Protein AF-A0A960A628-F1 (afdb_monomer)

Foldseek 3Di:
DPDDDDPDDDPVSCVVVVDDDDDPLVVLLVVLVVCVVVVHDPDPPDPPCPPPVVVVVNVCSNVSHDDDDDDDDD

Sequence (74 aa):
MTSSAPAITNLGQLRASGHVHKSLRQELRDNLLAMLRAGEDPWPGLHGFEATVIPQLERAIIAGHDVVLLGERG

Mean predicted aligned error: 5.12 Å

Solvent-accessible surface area (backbone atoms only — not comparable to full-atom values): 5003 Å² total; per-residue (Å²): 132,86,80,74,82,70,90,66,85,49,71,70,54,43,57,72,70,67,63,77,90,70,55,70,65,55,50,55,28,53,52,52,53,50,30,59,73,70,71,46,79,89,56,83,89,69,77,94,31,78,90,59,54,49,61,54,51,54,51,33,42,66,73,62,55,90,84,84,91,83,79,85,79,131

pLDDT: mean 91.41, std 9.25, range [51.31, 98.19]

Secondary structure (DSSP, 8-state):
--PPPPS--SHHHHHHTT-----HHHHHHHHHHHHHHHT--SSTT--S-TTTHHHHHHHHHHHT----------

Structure (mmCIF, N/CA/C/O backbone):
data_AF-A0A960A628-F1
#
_entry.id   AF-A0A960A628-F1
#
loop_
_atom_site.group_P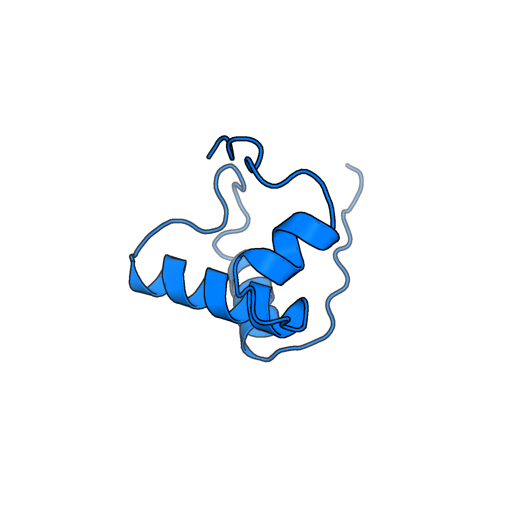DB
_atom_site.id
_atom_site.type_symbol
_atom_site.label_atom_id
_atom_site.label_alt_id
_atom_site.label_comp_id
_atom_site.label_asym_id
_atom_site.label_entity_id
_atom_site.label_seq_id
_atom_site.pdbx_PDB_ins_code
_atom_site.Cartn_x
_atom_site.Cartn_y
_atom_site.Cartn_z
_atom_site.occupancy
_atom_site.B_iso_or_equiv
_atom_site.auth_seq_id
_atom_site.auth_comp_id
_atom_site.auth_asym_id
_atom_site.auth_atom_id
_atom_site.pdbx_PDB_model_num
ATOM 1 N N . MET A 1 1 ? -6.451 5.663 -11.110 1.00 53.09 1 MET A N 1
ATOM 2 C CA . MET A 1 1 ? -7.736 5.495 -10.397 1.00 53.09 1 MET A CA 1
ATOM 3 C C . MET A 1 1 ? -8.053 6.780 -9.647 1.00 53.09 1 MET A C 1
ATOM 5 O O . MET A 1 1 ? -7.277 7.166 -8.786 1.00 53.09 1 MET A O 1
ATOM 9 N N . THR A 1 2 ? -9.139 7.476 -9.976 1.00 51.31 2 THR A N 1
ATOM 10 C CA . THR A 1 2 ? -9.634 8.578 -9.138 1.00 51.31 2 THR A CA 1
ATOM 11 C C . THR A 1 2 ? -10.489 7.971 -8.034 1.00 51.31 2 THR A C 1
ATOM 13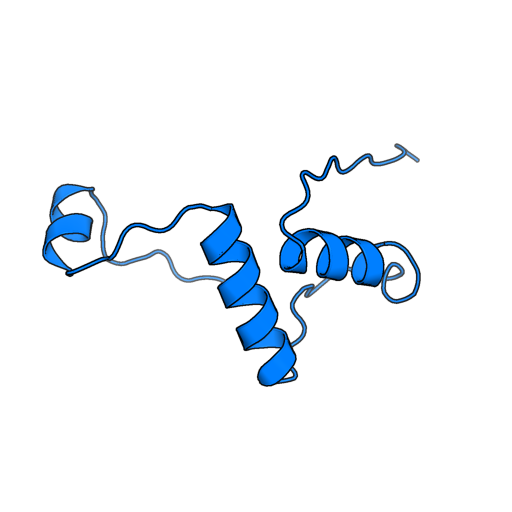 O O . THR A 1 2 ? -11.594 7.505 -8.302 1.00 51.31 2 THR A O 1
ATOM 16 N N . SER A 1 3 ? -9.962 7.908 -6.811 1.00 67.75 3 SER A N 1
ATOM 17 C CA . SER A 1 3 ? -10.759 7.496 -5.654 1.00 67.75 3 SER A CA 1
ATOM 18 C C . SER A 1 3 ? -11.839 8.550 -5.399 1.00 67.75 3 SER A C 1
ATOM 20 O O . SER A 1 3 ? -11.522 9.731 -5.247 1.00 67.75 3 SER A O 1
ATOM 22 N N . SER A 1 4 ? -13.111 8.146 -5.398 1.00 82.62 4 SER A N 1
ATOM 23 C CA . SER A 1 4 ? -14.206 9.016 -4.959 1.00 82.62 4 SER A CA 1
ATOM 24 C C . SER A 1 4 ? -14.069 9.272 -3.462 1.00 82.62 4 SER A C 1
ATOM 26 O O . SER A 1 4 ? -13.732 8.362 -2.703 1.00 82.62 4 SER A O 1
ATOM 28 N N . ALA A 1 5 ? -14.377 10.493 -3.021 1.00 82.81 5 ALA A N 1
ATOM 29 C CA . ALA A 1 5 ? -14.416 10.798 -1.598 1.00 82.81 5 ALA A CA 1
ATOM 30 C C . ALA A 1 5 ? -15.400 9.850 -0.874 1.00 82.81 5 ALA A C 1
ATOM 32 O O . ALA A 1 5 ? -16.484 9.576 -1.408 1.00 82.81 5 ALA A O 1
ATOM 33 N N . PRO A 1 6 ? -15.045 9.330 0.316 1.00 86.31 6 PRO A N 1
ATOM 34 C CA . PRO A 1 6 ? -15.926 8.453 1.076 1.00 86.31 6 PRO A CA 1
ATOM 35 C C . PRO A 1 6 ? -17.147 9.224 1.597 1.00 86.31 6 PRO A C 1
ATOM 37 O O . PRO A 1 6 ? -17.044 10.378 2.002 1.00 86.31 6 PRO A O 1
ATOM 40 N N . ALA A 1 7 ? -18.309 8.564 1.633 1.00 91.25 7 ALA A N 1
ATOM 41 C CA . ALA A 1 7 ? -19.550 9.153 2.153 1.00 91.25 7 ALA A CA 1
ATOM 42 C C . ALA A 1 7 ? -19.535 9.355 3.685 1.00 91.25 7 ALA A C 1
ATOM 44 O O . ALA A 1 7 ? -20.285 10.170 4.217 1.00 91.25 7 ALA A O 1
ATOM 45 N N . ILE A 1 8 ? -18.687 8.604 4.395 1.00 93.69 8 ILE A N 1
ATOM 46 C CA . ILE A 1 8 ? -18.477 8.699 5.844 1.00 93.69 8 ILE A CA 1
ATOM 47 C C . ILE A 1 8 ? -17.530 9.869 6.121 1.00 93.69 8 ILE A C 1
ATOM 49 O O . ILE A 1 8 ? -16.381 9.847 5.687 1.00 93.69 8 ILE A O 1
ATOM 53 N N . THR A 1 9 ? -17.993 10.871 6.868 1.00 94.94 9 THR A N 1
ATOM 54 C CA . THR A 1 9 ? -17.269 12.143 7.051 1.00 94.94 9 THR A CA 1
ATOM 55 C C . THR A 1 9 ? -16.721 12.342 8.460 1.00 94.94 9 THR A C 1
ATOM 57 O O . THR A 1 9 ? -15.973 13.287 8.702 1.00 94.94 9 THR A O 1
ATOM 60 N N . ASN A 1 10 ? -17.070 11.470 9.410 1.00 94.88 10 ASN A N 1
ATOM 61 C CA . ASN A 1 10 ? -16.571 11.552 10.779 1.00 94.88 10 ASN A CA 1
ATOM 62 C C . ASN A 1 10 ? -16.359 10.178 11.429 1.00 94.88 10 ASN A C 1
ATOM 64 O O . ASN A 1 10 ? -16.884 9.154 10.989 1.00 94.88 10 ASN A O 1
ATOM 68 N N . LEU A 1 11 ? -15.603 10.178 12.531 1.00 92.25 11 LEU A N 1
ATOM 69 C CA . LEU A 1 11 ? -15.256 8.968 13.277 1.00 92.25 11 LEU A CA 1
ATOM 70 C C . LEU A 1 11 ? -16.483 8.251 13.862 1.00 92.25 11 LEU A C 1
ATOM 72 O O . LEU A 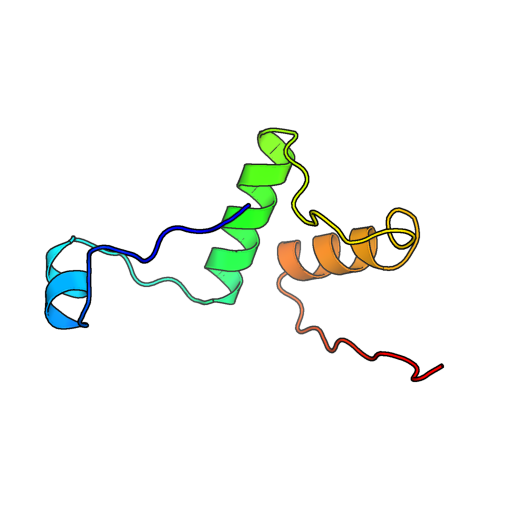1 11 ? -16.489 7.025 13.945 1.00 92.25 11 LEU A O 1
ATOM 76 N N . GLY A 1 12 ? -17.521 8.993 14.260 1.00 94.56 12 GLY A N 1
ATOM 77 C CA . GLY A 1 12 ? -18.761 8.410 14.776 1.00 94.56 12 GLY A CA 1
ATOM 78 C C . GLY A 1 12 ? -19.462 7.555 13.721 1.00 94.56 12 GLY A C 1
ATOM 79 O O . GLY A 1 12 ? -19.795 6.401 13.980 1.00 94.56 12 GLY A O 1
ATOM 80 N N . GLN A 1 13 ? -19.592 8.089 12.507 1.00 95.38 13 GLN A N 1
ATOM 81 C CA . GLN A 1 13 ? -20.139 7.374 11.355 1.00 95.38 13 GLN A CA 1
ATOM 82 C C . GLN A 1 13 ? -19.268 6.175 10.953 1.00 95.38 13 GLN A C 1
ATOM 84 O O . GLN A 1 13 ? -19.808 5.116 10.645 1.00 95.38 13 GLN A O 1
ATOM 89 N N . LEU A 1 14 ? -17.937 6.305 11.010 1.00 93.19 14 LEU A N 1
ATOM 90 C CA . LEU A 1 14 ? -17.023 5.196 10.718 1.00 93.19 14 LEU A CA 1
ATOM 91 C C . LEU A 1 14 ? -17.180 4.044 11.718 1.00 93.19 14 LEU A C 1
ATOM 93 O O . LEU A 1 14 ? -17.179 2.882 11.336 1.00 93.19 14 LEU A O 1
ATOM 97 N N . ARG A 1 15 ? -17.344 4.350 13.008 1.00 91.38 15 ARG A N 1
ATOM 98 C CA . ARG A 1 15 ? -17.585 3.321 14.029 1.00 91.38 15 ARG A CA 1
ATOM 99 C C . ARG A 1 15 ? -18.944 2.648 13.839 1.00 91.38 15 ARG A C 1
ATOM 101 O O . ARG A 1 15 ? -19.044 1.433 13.974 1.00 91.38 15 ARG A O 1
ATOM 108 N N . ALA A 1 16 ? -19.974 3.421 13.497 1.00 94.25 16 ALA A N 1
ATOM 109 C CA . ALA A 1 16 ? -21.323 2.908 13.269 1.00 94.25 16 ALA A CA 1
ATOM 110 C C . ALA A 1 16 ? -21.442 2.026 12.011 1.00 94.25 16 ALA A C 1
ATOM 112 O O . ALA A 1 16 ? -22.343 1.194 11.949 1.00 94.25 16 ALA A O 1
ATOM 113 N N . SER A 1 17 ? -20.539 2.159 11.031 1.00 93.56 17 SER A N 1
ATOM 114 C CA . SER A 1 17 ? -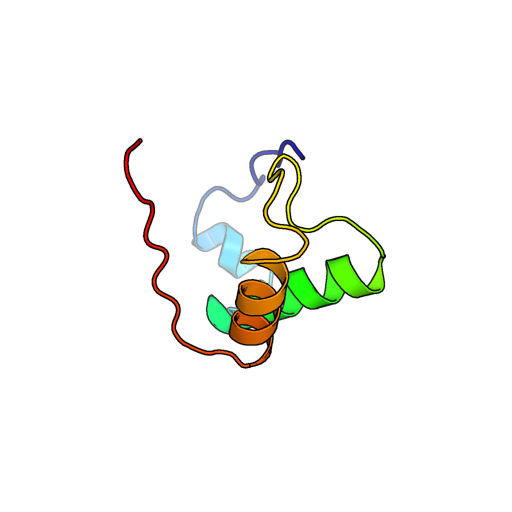20.554 1.335 9.813 1.00 93.56 17 SER A CA 1
ATOM 115 C C . SER A 1 17 ? -20.083 -0.110 10.026 1.00 93.56 17 SER A C 1
ATOM 117 O O . SER A 1 17 ? -20.084 -0.894 9.080 1.00 93.56 17 SER A O 1
ATOM 119 N N . GLY A 1 18 ? -19.669 -0.474 11.246 1.00 92.31 18 GLY A N 1
ATOM 120 C CA . GLY A 1 18 ? -19.094 -1.788 11.538 1.00 92.31 18 GLY A CA 1
ATOM 121 C C . GLY A 1 18 ? -17.648 -1.930 11.060 1.00 92.31 18 GLY A C 1
ATOM 122 O O . GLY A 1 18 ? -17.153 -3.049 10.927 1.00 92.31 18 GLY A O 1
ATOM 123 N N . HIS A 1 19 ? -16.964 -0.812 10.788 1.00 91.12 19 HIS A N 1
ATOM 124 C CA . HIS A 1 19 ? -15.567 -0.828 10.374 1.00 91.12 19 HIS A CA 1
ATOM 125 C C . HIS A 1 19 ? -14.686 -1.518 11.426 1.00 91.12 19 HIS A C 1
ATOM 127 O O . HIS A 1 19 ? -14.649 -1.130 12.596 1.00 91.12 19 HIS A O 1
ATOM 133 N N . VAL A 1 20 ? -13.937 -2.525 10.979 1.00 91.56 20 VAL A N 1
ATOM 134 C CA . VAL A 1 20 ? -12.937 -3.210 11.794 1.00 91.56 20 VAL A CA 1
ATOM 135 C C . VAL A 1 20 ? -11.609 -2.496 11.617 1.00 91.56 20 VAL A C 1
ATOM 137 O O . VAL A 1 20 ? -11.030 -2.521 10.532 1.00 91.56 20 VAL A O 1
ATOM 140 N N . HIS A 1 21 ? -11.123 -1.889 12.697 1.00 90.81 21 HIS A N 1
ATOM 141 C CA . HIS A 1 21 ? -9.839 -1.205 12.693 1.00 90.81 21 HIS A CA 1
ATOM 142 C C . HIS A 1 21 ? -8.700 -2.186 12.387 1.00 90.81 21 HIS A C 1
ATOM 144 O O . HIS A 1 21 ? -8.510 -3.180 13.094 1.00 90.81 21 HIS A O 1
ATOM 150 N N . LYS A 1 22 ? -7.904 -1.864 11.369 1.00 93.81 22 LYS A N 1
ATOM 151 C CA . LYS A 1 22 ? -6.671 -2.567 11.014 1.00 93.81 22 LYS A CA 1
ATOM 152 C C . LYS A 1 22 ? -5.483 -1.628 11.187 1.00 93.81 22 LYS A C 1
ATOM 154 O O . LYS A 1 22 ? -5.615 -0.409 11.158 1.00 93.81 22 LYS A O 1
ATOM 159 N N . SER A 1 23 ? -4.295 -2.194 11.386 1.00 95.12 23 SER A N 1
ATOM 160 C CA . SER A 1 23 ? -3.083 -1.382 11.277 1.00 95.12 23 SER A CA 1
ATOM 161 C C . SER A 1 23 ? -2.861 -0.999 9.815 1.00 95.12 23 SER A C 1
ATOM 163 O O . SER A 1 23 ? -3.142 -1.799 8.922 1.00 95.12 23 SER A O 1
ATOM 165 N N . LEU A 1 24 ? -2.278 0.178 9.574 1.00 93.56 24 LEU A N 1
ATOM 166 C CA . LEU A 1 24 ? -1.929 0.629 8.223 1.00 93.56 24 LEU A CA 1
ATOM 167 C C . LEU A 1 24 ? -1.119 -0.431 7.459 1.00 93.56 24 LEU A C 1
ATOM 169 O O . LEU A 1 24 ? -1.380 -0.706 6.294 1.00 93.56 24 LEU A O 1
ATOM 173 N N . ARG A 1 25 ? -0.169 -1.083 8.140 1.00 95.06 25 ARG A N 1
ATOM 174 C CA . ARG A 1 25 ? 0.651 -2.157 7.563 1.00 95.06 25 ARG A CA 1
ATOM 175 C C . ARG A 1 25 ? -0.199 -3.336 7.081 1.00 95.06 25 ARG A C 1
ATOM 177 O O . ARG A 1 25 ? 0.083 -3.893 6.023 1.00 95.06 25 ARG A O 1
ATOM 184 N N . GLN A 1 26 ? -1.226 -3.718 7.842 1.00 96.81 26 GLN A N 1
ATOM 185 C CA . GLN A 1 26 ? -2.129 -4.793 7.439 1.00 96.81 26 GLN A CA 1
ATOM 186 C C . GLN A 1 26 ? -3.018 -4.370 6.267 1.00 96.81 26 GLN A C 1
ATOM 188 O O . GLN A 1 26 ? -3.192 -5.157 5.344 1.00 96.81 26 GLN A O 1
ATOM 193 N N . GLU A 1 27 ? -3.536 -3.139 6.269 1.00 96.12 27 GLU A N 1
ATOM 194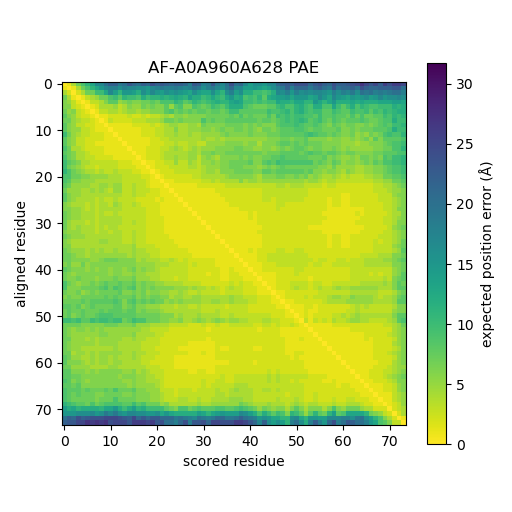 C CA . GLU A 1 27 ? -4.349 -2.632 5.156 1.00 96.12 27 GLU A CA 1
ATOM 195 C C . GLU A 1 27 ? -3.561 -2.572 3.848 1.00 96.12 27 GLU A C 1
ATOM 197 O O . GLU A 1 27 ? -4.034 -3.068 2.829 1.00 96.12 27 GLU A O 1
ATOM 202 N N . LEU A 1 28 ? -2.336 -2.039 3.877 1.00 96.62 28 LEU A N 1
ATOM 203 C CA . LEU A 1 28 ? -1.470 -1.978 2.697 1.00 96.62 28 LEU A CA 1
ATOM 204 C C . LEU A 1 28 ? -1.179 -3.372 2.132 1.00 96.62 28 LEU A C 1
ATOM 206 O O . LEU A 1 28 ? -1.280 -3.580 0.924 1.00 96.62 28 LEU A O 1
ATOM 210 N N . ARG A 1 29 ? -0.866 -4.341 3.002 1.00 97.81 29 ARG A N 1
ATOM 211 C CA . ARG A 1 29 ? -0.647 -5.737 2.605 1.00 97.81 29 ARG A CA 1
ATOM 212 C C . ARG A 1 29 ? -1.895 -6.353 1.976 1.00 97.81 29 ARG A C 1
ATOM 214 O O . ARG A 1 29 ? -1.788 -6.973 0.920 1.00 97.81 29 ARG A O 1
ATOM 221 N N . ASP A 1 30 ? -3.049 -6.219 2.627 1.00 97.50 30 ASP A N 1
ATOM 222 C CA . ASP A 1 30 ? -4.310 -6.801 2.158 1.00 97.50 30 ASP A CA 1
ATOM 223 C C . ASP A 1 30 ? -4.698 -6.231 0.788 1.00 97.50 30 ASP A C 1
ATOM 225 O O . ASP A 1 30 ? -5.037 -6.993 -0.119 1.00 97.50 30 ASP A O 1
ATOM 229 N N . ASN A 1 31 ? -4.588 -4.909 0.623 1.00 96.31 31 ASN A N 1
ATOM 230 C CA . ASN A 1 31 ? -4.907 -4.218 -0.623 1.00 96.31 31 ASN A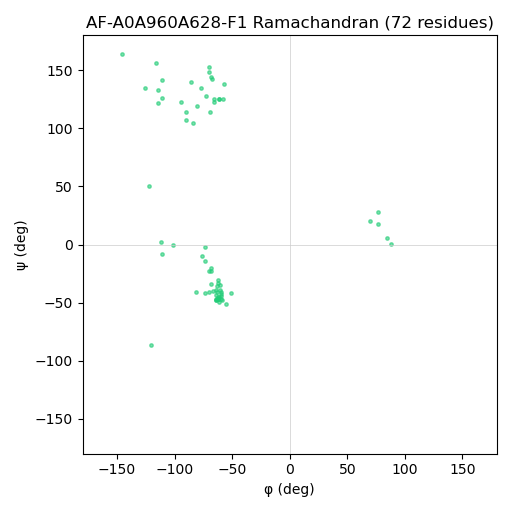 CA 1
ATOM 231 C C . ASN A 1 31 ? -3.966 -4.642 -1.755 1.00 96.31 31 ASN A C 1
ATOM 233 O O . ASN A 1 31 ? -4.436 -5.016 -2.827 1.00 96.31 31 ASN A O 1
ATOM 237 N N . LEU A 1 32 ? -2.651 -4.656 -1.507 1.00 97.69 32 LEU A N 1
ATOM 238 C CA . LEU A 1 32 ? -1.669 -5.070 -2.510 1.00 97.69 32 LEU A CA 1
ATOM 239 C C . LEU A 1 32 ? -1.913 -6.515 -2.961 1.00 97.69 32 LEU A C 1
ATOM 241 O O . LEU A 1 32 ? -1.968 -6.794 -4.155 1.00 97.69 32 LEU A O 1
ATOM 245 N N . LEU A 1 33 ? -2.119 -7.441 -2.019 1.00 98.19 33 LEU A N 1
ATOM 246 C CA . LEU A 1 33 ? -2.417 -8.833 -2.358 1.00 98.19 33 LEU A CA 1
ATOM 247 C C . LEU A 1 33 ? -3.734 -8.976 -3.127 1.00 98.19 33 LEU A C 1
ATOM 249 O O . LEU A 1 33 ? -3.827 -9.845 -3.991 1.00 98.19 33 LEU A O 1
ATOM 253 N N . ALA A 1 34 ? -4.753 -8.172 -2.816 1.00 97.94 34 ALA A N 1
ATOM 254 C CA . ALA A 1 34 ? -6.017 -8.187 -3.546 1.00 97.94 34 ALA A CA 1
ATOM 255 C C . ALA A 1 34 ? -5.825 -7.760 -5.010 1.00 97.94 34 ALA A C 1
ATOM 257 O O . ALA A 1 34 ? -6.264 -8.484 -5.901 1.00 97.94 34 ALA A O 1
ATOM 258 N N . MET A 1 35 ? -5.106 -6.661 -5.256 1.00 96.88 35 MET A N 1
ATOM 259 C CA . MET A 1 35 ? -4.826 -6.166 -6.611 1.00 96.88 35 MET A CA 1
ATOM 260 C C . MET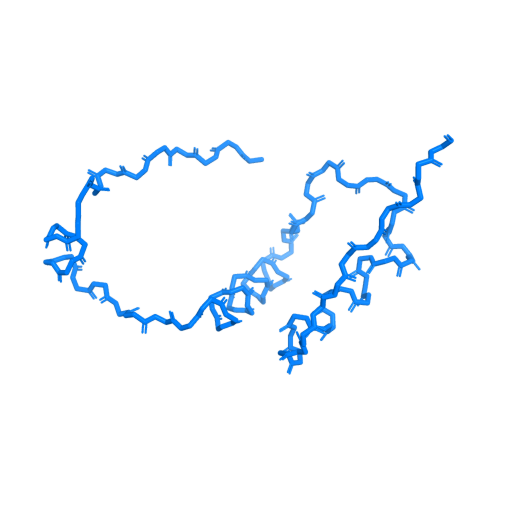 A 1 35 ? -3.983 -7.158 -7.416 1.00 96.88 35 MET A C 1
ATOM 262 O O . MET A 1 35 ? -4.363 -7.536 -8.522 1.00 96.88 35 MET A O 1
ATOM 266 N N . LEU A 1 36 ? -2.903 -7.683 -6.822 1.00 95.81 36 LEU A N 1
ATOM 267 C CA . LEU A 1 36 ? -2.045 -8.678 -7.473 1.00 95.81 36 LEU A CA 1
ATOM 268 C C . LEU A 1 36 ? -2.810 -9.961 -7.832 1.00 95.81 36 LEU A C 1
ATOM 270 O O . LEU A 1 36 ? -2.605 -10.525 -8.903 1.00 95.81 36 LEU A O 1
ATOM 274 N N . ARG A 1 37 ? -3.725 -10.420 -6.965 1.00 97.50 37 ARG A N 1
ATOM 275 C CA . ARG A 1 37 ? -4.595 -11.576 -7.257 1.00 97.50 37 ARG A CA 1
ATOM 276 C C . ARG A 1 37 ? -5.605 -11.287 -8.363 1.00 97.50 37 ARG A C 1
ATOM 278 O O . ARG A 1 37 ? -5.945 -12.201 -9.107 1.00 97.50 37 ARG A O 1
ATOM 285 N N . ALA A 1 38 ? -6.090 -10.052 -8.448 1.00 97.69 38 ALA A N 1
ATOM 286 C CA . ALA A 1 38 ? -6.995 -9.607 -9.501 1.00 97.69 38 ALA A CA 1
ATOM 287 C C . ALA A 1 38 ? -6.276 -9.355 -10.842 1.00 97.69 38 ALA A C 1
ATOM 289 O O . ALA A 1 38 ? -6.941 -9.178 -11.859 1.00 97.69 38 ALA A O 1
ATOM 290 N N . GLY A 1 39 ? -4.936 -9.362 -10.862 1.00 96.06 39 GLY A N 1
ATOM 291 C CA . GLY A 1 39 ? -4.148 -8.981 -12.037 1.00 96.06 39 GLY A CA 1
ATOM 292 C C . GLY A 1 39 ? -4.225 -7.483 -12.347 1.00 96.06 39 GLY A C 1
ATOM 293 O O . GLY A 1 39 ? -3.967 -7.079 -13.478 1.00 96.06 39 GLY A O 1
ATOM 294 N N . GLU A 1 40 ? -4.607 -6.667 -11.363 1.00 95.50 40 GLU A N 1
ATOM 295 C CA . GLU A 1 40 ? -4.667 -5.211 -11.475 1.00 95.50 40 GLU A CA 1
ATOM 296 C C . GLU A 1 40 ? -3.300 -4.600 -11.158 1.00 95.50 40 GLU A C 1
ATOM 298 O O . GLU A 1 40 ? -2.630 -5.034 -10.220 1.00 95.50 40 GLU A O 1
ATOM 303 N N . ASP A 1 41 ? -2.906 -3.572 -11.914 1.00 93.00 41 ASP A N 1
ATOM 304 C CA . ASP A 1 41 ? -1.677 -2.814 -11.663 1.00 93.00 41 ASP A CA 1
ATOM 305 C C . ASP A 1 41 ? -1.813 -1.976 -10.372 1.00 93.00 41 ASP A C 1
ATOM 307 O O . ASP A 1 41 ? -2.620 -1.037 -10.342 1.00 93.00 41 ASP A O 1
ATOM 311 N N . PRO A 1 42 ? -1.038 -2.272 -9.307 1.00 93.50 42 PRO A N 1
ATOM 312 C CA . PRO A 1 42 ? -1.071 -1.506 -8.065 1.00 93.50 42 PRO A CA 1
ATOM 313 C C . PRO A 1 42 ? -0.401 -0.132 -8.177 1.00 93.50 42 PRO A C 1
ATOM 315 O O . PRO A 1 42 ? -0.590 0.708 -7.295 1.00 93.50 42 PRO A O 1
ATOM 318 N N . TRP A 1 43 ? 0.369 0.116 -9.241 1.00 93.38 43 TRP A N 1
ATOM 319 C CA . TRP A 1 43 ? 1.251 1.275 -9.374 1.00 93.38 43 TRP A CA 1
ATOM 320 C C . TRP A 1 43 ? 0.938 2.124 -10.618 1.00 93.38 43 TRP A C 1
ATOM 322 O O . TRP A 1 43 ? 1.851 2.487 -11.366 1.00 93.38 43 TRP A O 1
ATOM 332 N N . PRO A 1 44 ? -0.333 2.516 -10.845 1.00 90.44 44 PRO A N 1
ATOM 333 C CA . PRO A 1 44 ? -0.714 3.218 -12.060 1.00 90.44 44 PRO A CA 1
ATOM 334 C C . PRO A 1 44 ? 0.028 4.555 -12.185 1.00 90.44 44 PRO A C 1
ATOM 336 O O . PRO A 1 44 ? -0.061 5.418 -11.310 1.00 90.44 44 PRO A O 1
ATOM 339 N N . GLY A 1 45 ? 0.717 4.739 -13.312 1.00 89.06 45 GLY A N 1
ATOM 340 C CA . GLY A 1 45 ? 1.485 5.949 -13.625 1.00 89.06 45 GLY A CA 1
ATOM 341 C C . GLY A 1 45 ? 2.933 5.943 -13.124 1.00 89.06 45 GLY A C 1
ATOM 342 O O . GLY A 1 45 ? 3.649 6.918 -13.354 1.00 89.06 45 GLY A O 1
ATOM 343 N N . LEU A 1 46 ? 3.384 4.868 -12.468 1.00 89.69 46 LEU A N 1
ATOM 344 C CA . LEU A 1 46 ? 4.789 4.674 -12.125 1.00 89.69 46 LEU A CA 1
ATOM 345 C C . LEU A 1 46 ? 5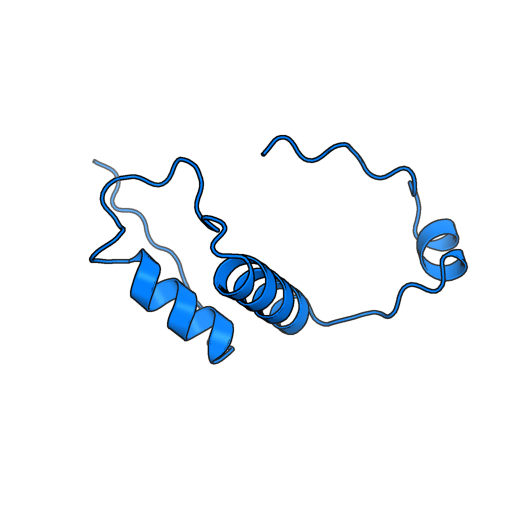.495 3.933 -13.267 1.00 89.69 46 LEU A C 1
ATOM 347 O O . LEU A 1 46 ? 5.286 2.742 -13.460 1.00 89.69 46 LEU A O 1
ATOM 351 N N . HIS A 1 47 ? 6.334 4.645 -14.017 1.00 89.62 47 HIS A N 1
ATOM 352 C CA . HIS A 1 47 ? 7.020 4.114 -15.197 1.00 89.62 47 HIS A CA 1
ATOM 353 C C . HIS A 1 47 ? 8.525 3.966 -14.962 1.00 89.62 47 HIS A C 1
ATOM 355 O O . HIS A 1 47 ? 9.146 4.844 -14.363 1.00 89.62 47 HIS A O 1
ATOM 361 N N . GLY A 1 48 ? 9.123 2.894 -15.485 1.00 91.12 48 GLY A N 1
ATOM 362 C CA . GLY A 1 48 ? 10.576 2.676 -15.469 1.00 91.12 48 GLY A CA 1
ATOM 363 C C . GLY A 1 48 ? 11.117 2.036 -14.186 1.00 91.12 48 GLY A C 1
ATOM 364 O O . GLY A 1 48 ? 12.332 1.895 -14.032 1.00 91.12 48 GLY A O 1
ATOM 365 N N . PHE A 1 49 ? 10.235 1.631 -13.270 1.00 92.44 49 PHE A N 1
ATOM 366 C CA . PHE A 1 49 ? 10.589 0.982 -12.003 1.00 92.44 49 PHE A CA 1
ATOM 367 C C . PHE A 1 49 ? 10.162 -0.487 -11.914 1.00 92.44 49 PHE A C 1
ATOM 369 O O . PHE A 1 49 ? 10.403 -1.138 -10.894 1.00 92.44 49 PHE A O 1
ATOM 376 N N . GLU A 1 50 ? 9.564 -1.022 -12.977 1.00 92.75 50 GLU A N 1
ATOM 377 C CA . GLU A 1 50 ? 8.943 -2.348 -13.042 1.00 92.75 50 GLU A CA 1
ATOM 378 C C . GLU A 1 50 ? 9.962 -3.462 -12.769 1.00 92.75 50 GLU A C 1
ATOM 380 O O . GLU A 1 50 ? 9.647 -4.461 -12.127 1.00 92.75 50 GLU A O 1
ATOM 385 N N . ALA A 1 51 ? 11.210 -3.265 -13.202 1.00 92.81 51 ALA A N 1
ATOM 386 C CA . ALA A 1 51 ? 12.308 -4.207 -12.996 1.00 92.81 51 ALA A CA 1
ATOM 387 C C . ALA A 1 51 ? 13.265 -3.817 -11.851 1.00 92.81 51 ALA A C 1
ATOM 389 O O . ALA A 1 51 ? 14.231 -4.537 -11.600 1.00 92.81 51 ALA A O 1
ATOM 390 N N . THR A 1 52 ? 13.037 -2.693 -11.161 1.00 91.75 52 THR A N 1
ATOM 391 C CA . THR A 1 52 ? 13.967 -2.158 -10.150 1.00 91.75 52 THR A CA 1
ATOM 392 C C . THR A 1 52 ? 13.307 -2.047 -8.775 1.00 91.75 52 THR A C 1
ATOM 394 O O . THR A 1 52 ? 13.404 -2.971 -7.965 1.00 91.75 52 THR A O 1
ATOM 397 N N . VAL A 1 53 ? 12.630 -0.932 -8.502 1.00 92.94 53 VAL A N 1
ATOM 398 C CA . VAL A 1 53 ? 12.117 -0.568 -7.175 1.00 92.94 53 VAL A CA 1
ATOM 399 C C . VAL A 1 53 ? 10.795 -1.264 -6.871 1.00 92.94 53 VAL A C 1
ATOM 401 O O . VAL A 1 53 ? 10.621 -1.755 -5.755 1.00 92.94 53 VAL A O 1
ATOM 404 N N . ILE A 1 54 ? 9.884 -1.361 -7.848 1.00 95.44 54 ILE A N 1
ATOM 405 C CA . ILE A 1 54 ? 8.529 -1.898 -7.633 1.00 95.44 54 ILE A CA 1
ATOM 406 C C . ILE A 1 54 ? 8.569 -3.307 -7.021 1.00 95.44 54 ILE A C 1
ATOM 408 O O . ILE A 1 54 ? 7.994 -3.494 -5.945 1.00 95.44 54 ILE A O 1
ATOM 412 N N . PRO A 1 55 ? 9.324 -4.282 -7.572 1.00 95.75 55 PRO A N 1
ATOM 413 C CA . PRO A 1 55 ? 9.338 -5.628 -7.005 1.00 95.75 55 PRO A CA 1
ATOM 414 C C . PRO A 1 55 ? 9.881 -5.669 -5.569 1.00 95.75 55 PRO A C 1
ATOM 416 O O . PRO A 1 55 ? 9.505 -6.530 -4.774 1.00 95.75 55 PRO A O 1
ATOM 419 N N . GLN A 1 56 ? 10.806 -4.768 -5.222 1.00 95.62 56 GLN A N 1
ATOM 420 C CA . GLN A 1 56 ? 11.381 -4.689 -3.877 1.00 95.62 56 GLN A CA 1
ATOM 421 C C . GLN A 1 56 ? 10.381 -4.090 -2.884 1.00 95.62 56 GLN A C 1
ATOM 423 O O . GLN A 1 56 ? 10.234 -4.617 -1.779 1.00 95.62 56 GLN A O 1
ATOM 428 N N . LEU A 1 57 ? 9.660 -3.047 -3.299 1.00 96.44 57 LEU A N 1
ATOM 429 C CA . LEU A 1 57 ? 8.610 -2.413 -2.511 1.00 96.44 57 LEU A CA 1
ATOM 430 C C . LEU A 1 57 ? 7.461 -3.385 -2.219 1.00 96.44 57 LEU A C 1
ATOM 432 O O . LEU A 1 57 ? 7.057 -3.524 -1.066 1.00 96.44 57 LEU A O 1
ATOM 436 N N . GLU A 1 58 ? 6.987 -4.117 -3.229 1.00 97.12 58 GLU A N 1
ATOM 437 C CA . GLU A 1 58 ? 5.927 -5.116 -3.060 1.00 97.12 58 GLU A CA 1
ATOM 438 C C . GLU A 1 58 ? 6.321 -6.194 -2.050 1.00 97.12 58 GLU A C 1
ATOM 440 O O . GLU A 1 58 ? 5.574 -6.485 -1.114 1.00 97.12 58 GLU A O 1
ATOM 445 N N . ARG A 1 59 ? 7.537 -6.742 -2.181 1.00 97.19 59 ARG A N 1
ATOM 446 C CA . ARG A 1 59 ? 8.071 -7.722 -1.225 1.00 97.19 59 ARG A CA 1
ATOM 447 C C . ARG A 1 59 ? 8.154 -7.153 0.187 1.00 97.19 59 ARG A C 1
ATOM 449 O O . ARG A 1 59 ? 7.787 -7.849 1.130 1.00 97.19 59 ARG A O 1
ATOM 456 N N . ALA A 1 60 ? 8.606 -5.911 0.342 1.00 97.62 60 ALA A N 1
ATOM 457 C CA . ALA A 1 60 ? 8.709 -5.264 1.644 1.00 97.62 60 ALA A CA 1
ATOM 458 C C . ALA A 1 60 ? 7.332 -5.061 2.300 1.00 97.62 60 ALA A C 1
ATOM 460 O O . ALA A 1 60 ? 7.168 -5.390 3.475 1.00 97.62 60 ALA A O 1
ATOM 461 N N . ILE A 1 61 ? 6.325 -4.611 1.543 1.00 97.31 61 ILE A N 1
ATOM 462 C CA . ILE A 1 61 ? 4.944 -4.447 2.028 1.00 97.31 61 ILE A CA 1
ATOM 463 C C . ILE A 1 61 ? 4.352 -5.800 2.434 1.00 97.31 61 ILE A C 1
ATOM 465 O O . ILE A 1 61 ? 3.799 -5.939 3.528 1.00 97.31 61 ILE A O 1
ATOM 469 N N . ILE A 1 62 ? 4.510 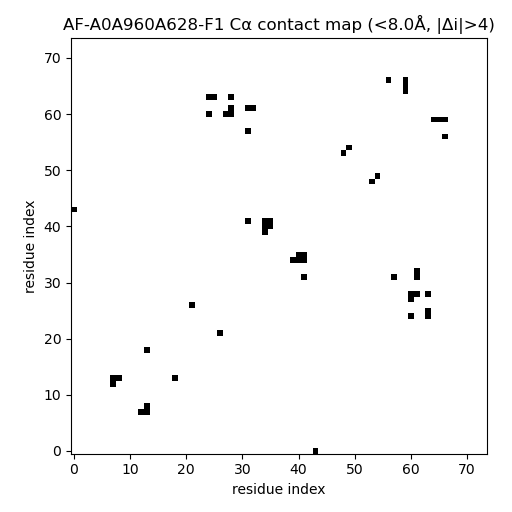-6.826 1.593 1.00 97.50 62 ILE A N 1
ATOM 470 C CA . ILE A 1 62 ? 4.013 -8.175 1.882 1.00 97.50 62 ILE A CA 1
ATOM 471 C C . ILE A 1 62 ? 4.703 -8.740 3.131 1.00 97.50 62 ILE A C 1
ATOM 473 O O . ILE A 1 62 ? 4.024 -9.236 4.032 1.00 97.50 62 ILE A O 1
ATOM 477 N N . ALA A 1 63 ? 6.023 -8.595 3.255 1.00 97.19 63 ALA A N 1
ATOM 478 C CA . ALA A 1 63 ? 6.779 -9.023 4.433 1.00 97.19 63 ALA A CA 1
ATOM 479 C C . ALA A 1 63 ? 6.476 -8.182 5.686 1.00 97.19 63 ALA A C 1
ATOM 481 O O . ALA A 1 63 ? 6.645 -8.651 6.809 1.00 97.19 63 ALA A O 1
ATOM 482 N N . GLY A 1 64 ? 5.937 -6.973 5.517 1.00 95.25 64 GLY A N 1
ATOM 483 C CA . GLY A 1 64 ? 5.656 -6.047 6.612 1.00 95.25 64 GLY A CA 1
ATOM 484 C C . GLY A 1 64 ? 6.902 -5.344 7.143 1.00 95.25 64 GLY A C 1
ATOM 485 O O . GLY A 1 64 ? 6.933 -4.994 8.321 1.00 95.25 64 GLY A O 1
ATOM 486 N N . HIS A 1 65 ? 7.913 -5.163 6.293 1.00 97.06 65 HIS A N 1
ATOM 487 C CA . HIS A 1 65 ? 9.106 -4.391 6.615 1.00 97.06 65 HIS A CA 1
ATOM 488 C C . HIS A 1 65 ? 8.784 -2.900 6.712 1.00 97.06 65 HIS A C 1
ATOM 490 O O . HIS A 1 65 ? 7.869 -2.399 6.054 1.00 97.06 65 HIS A O 1
ATOM 496 N N . ASP A 1 66 ? 9.577 -2.185 7.501 1.00 94.62 66 ASP A N 1
ATOM 497 C CA . ASP A 1 66 ? 9.590 -0.731 7.458 1.00 94.62 66 ASP A CA 1
ATOM 498 C C . ASP A 1 66 ? 10.391 -0.279 6.227 1.00 94.62 66 ASP A C 1
ATOM 500 O O . ASP A 1 66 ? 11.451 -0.829 5.917 1.00 94.62 66 ASP A O 1
ATOM 504 N N . VAL A 1 67 ? 9.855 0.694 5.490 1.00 93.06 67 VAL A N 1
ATOM 505 C CA . VAL A 1 67 ? 10.398 1.143 4.203 1.00 93.06 67 VAL A CA 1
ATOM 506 C C . VAL A 1 67 ? 10.637 2.643 4.253 1.00 93.06 67 VAL A C 1
ATOM 508 O O . VAL A 1 67 ? 9.770 3.402 4.682 1.00 93.06 67 VAL A O 1
ATOM 511 N N . VAL A 1 68 ? 11.800 3.071 3.767 1.00 93.25 68 VAL A N 1
ATOM 512 C CA . VAL A 1 68 ? 12.112 4.480 3.514 1.00 93.25 68 VAL A CA 1
ATOM 513 C C . VAL A 1 68 ? 12.293 4.647 2.013 1.00 93.25 68 VAL A C 1
ATOM 515 O O . VAL A 1 68 ? 13.129 3.977 1.412 1.00 93.25 68 VAL A O 1
ATOM 518 N N . LEU A 1 69 ? 11.497 5.527 1.407 1.00 90.94 69 LEU A N 1
ATOM 519 C CA . LEU A 1 69 ? 11.618 5.878 -0.005 1.00 90.94 69 LEU A CA 1
ATOM 520 C C . LEU A 1 69 ? 12.492 7.127 -0.127 1.00 90.94 69 LEU A C 1
ATOM 522 O O . LEU A 1 69 ? 12.183 8.163 0.461 1.00 90.94 69 LEU A O 1
ATOM 526 N N . LEU A 1 70 ? 13.581 7.014 -0.881 1.00 89.62 70 LEU A N 1
ATOM 527 C CA . LEU A 1 70 ? 14.498 8.108 -1.180 1.00 89.62 70 LEU A CA 1
ATOM 528 C C . LEU A 1 70 ? 14.431 8.389 -2.678 1.00 89.62 70 LEU A C 1
ATOM 530 O O . LEU A 1 70 ? 14.462 7.461 -3.481 1.00 89.62 70 LEU A O 1
ATOM 534 N N . GLY A 1 71 ? 14.321 9.662 -3.040 1.00 86.00 71 GLY A N 1
ATOM 535 C CA . GLY A 1 71 ? 14.414 10.103 -4.425 1.00 86.00 71 GLY A CA 1
ATOM 536 C C . GLY A 1 71 ? 15.690 10.902 -4.621 1.00 86.00 71 GLY A C 1
ATOM 537 O O . GLY A 1 71 ? 15.915 11.882 -3.907 1.00 86.00 71 GLY A O 1
ATOM 538 N N . GLU A 1 72 ? 16.508 10.516 -5.596 1.00 80.69 72 GLU A N 1
ATOM 539 C CA . GLU A 1 72 ? 17.513 11.425 -6.134 1.00 80.69 72 GLU A CA 1
ATOM 540 C C . GLU A 1 72 ? 16.803 12.592 -6.836 1.00 80.69 72 GLU A C 1
ATOM 542 O O . GLU A 1 72 ? 15.940 12.402 -7.695 1.00 80.69 72 GLU A O 1
ATOM 547 N N . ARG A 1 73 ? 17.138 13.823 -6.438 1.00 75.62 73 ARG A N 1
ATOM 548 C CA . ARG A 1 73 ? 16.772 15.006 -7.223 1.00 75.62 73 ARG A CA 1
ATOM 549 C C . ARG A 1 73 ? 17.678 14.991 -8.455 1.00 75.62 73 ARG A C 1
ATOM 551 O O . ARG A 1 73 ? 18.884 14.826 -8.282 1.00 75.62 73 ARG A O 1
ATOM 558 N N . GLY A 1 74 ? 17.079 15.100 -9.643 1.00 57.50 74 GLY A N 1
ATOM 559 C CA . GLY A 1 74 ? 17.805 15.178 -10.916 1.00 57.50 74 GLY A CA 1
ATOM 560 C C . GLY A 1 74 ? 18.840 16.292 -10.950 1.00 57.50 74 GLY A C 1
ATOM 561 O O . GLY A 1 74 ? 18.623 17.317 -10.260 1.00 57.50 74 GLY A O 1
#

Radius of gyration: 15.56 Å; Cα contacts (8 Å, |Δi|>4): 28; chains: 1; bounding box: 39×27×30 Å